Protein AF-A0A8J6XL31-F1 (afdb_monomer_lite)

Organism: NCBI:txid2748662

pLDDT: mean 83.47, std 14.23, range [51.34, 95.62]

Secondary structure (DSSP, 8-state):
-----HHHHHHHHHHHHHHH-TTHHHHHHHHHHHHHHHHHHHHH-TT--------

InterPro domains:
  IPR003369 Sec-independent protein translocase protein TatA/B/E [PF02416] (2-45)
  IPR006312 Sec-independent protein translocase protein TatA/E [MF_00236] (1-54)
  IPR006312 Sec-independent protein translocase protein TatA/E [TIGR01411] (3-48)

Sequence (55 aa):
MFGLGWPEVGVIMIVAVLIFGPKKIPELGSALGKTLKGFKQELKNPDDDSIPEEK

Structure (mmCIF, N/CA/C/O backbone):
data_AF-A0A8J6XL31-F1
#
_entry.id   AF-A0A8J6XL31-F1
#
loop_
_atom_site.group_PDB
_atom_site.id
_atom_site.type_symbol
_atom_site.label_atom_id
_atom_site.label_alt_id
_atom_site.label_comp_id
_atom_site.label_asym_id
_atom_site.label_entity_id
_atom_site.label_seq_id
_atom_site.pdbx_PDB_ins_code
_atom_site.Cartn_x
_atom_site.Cartn_y
_atom_site.Cartn_z
_atom_site.occupancy
_atom_site.B_iso_or_equiv
_atom_site.auth_seq_id
_atom_site.auth_comp_id
_atom_site.auth_asym_id
_atom_site.auth_atom_id
_atom_site.pdbx_PDB_model_num
ATOM 1 N N . MET A 1 1 ? 25.707 -9.266 -12.578 1.00 53.66 1 MET A N 1
ATOM 2 C CA . MET A 1 1 ? 24.680 -9.953 -13.388 1.00 53.66 1 MET A CA 1
ATOM 3 C C . MET A 1 1 ? 23.355 -9.778 -12.663 1.00 53.66 1 MET A C 1
ATOM 5 O O . MET A 1 1 ? 23.270 -10.236 -11.536 1.00 53.66 1 MET A O 1
ATOM 9 N N . PHE A 1 2 ? 22.434 -8.995 -13.241 1.00 66.31 2 PHE A N 1
ATOM 10 C CA . PHE A 1 2 ? 21.053 -8.726 -12.791 1.00 66.31 2 PHE A CA 1
ATOM 11 C C . PHE A 1 2 ? 20.816 -8.731 -11.269 1.00 66.31 2 PHE A C 1
ATOM 13 O O . PHE A 1 2 ? 20.256 -9.665 -10.702 1.00 66.31 2 PHE A O 1
ATOM 20 N N . GLY A 1 3 ? 21.250 -7.652 -10.610 1.00 63.25 3 GLY A N 1
ATOM 21 C CA . GLY A 1 3 ? 20.738 -7.326 -9.284 1.00 63.25 3 GLY A CA 1
ATOM 22 C C . GLY A 1 3 ? 19.275 -6.936 -9.438 1.00 63.25 3 GLY A C 1
ATOM 23 O O . GLY A 1 3 ? 18.975 -6.040 -10.217 1.00 63.25 3 GLY A O 1
ATOM 24 N N . LEU A 1 4 ? 18.384 -7.643 -8.748 1.00 70.19 4 LEU A N 1
ATOM 25 C CA . LEU A 1 4 ? 16.958 -7.343 -8.701 1.00 70.19 4 LEU A CA 1
ATOM 26 C C . LEU A 1 4 ? 16.802 -5.998 -7.981 1.00 70.19 4 LEU A C 1
ATOM 28 O O . LEU A 1 4 ? 16.781 -5.928 -6.754 1.00 70.19 4 LEU A O 1
ATOM 32 N N . GLY A 1 5 ? 16.862 -4.919 -8.753 1.00 84.00 5 GLY A N 1
ATOM 33 C CA . GLY A 1 5 ? 16.866 -3.564 -8.248 1.00 84.00 5 GLY A CA 1
ATOM 34 C C . GLY A 1 5 ? 15.452 -3.050 -8.026 1.00 84.00 5 GLY A C 1
ATOM 35 O O . GLY A 1 5 ? 14.452 -3.629 -8.456 1.00 84.00 5 GLY A O 1
ATOM 36 N N . TRP A 1 6 ? 15.373 -1.891 -7.377 1.00 90.12 6 TRP A N 1
ATOM 37 C CA . TRP A 1 6 ? 14.139 -1.112 -7.297 1.00 90.12 6 TRP A CA 1
ATOM 38 C C . TRP A 1 6 ? 13.458 -0.867 -8.663 1.00 90.12 6 TRP A C 1
ATOM 40 O O . TRP A 1 6 ? 12.225 -0.889 -8.693 1.00 90.12 6 TRP A O 1
ATOM 50 N N . PRO A 1 7 ? 14.186 -0.690 -9.791 1.00 89.81 7 PRO A N 1
ATOM 51 C CA . PRO A 1 7 ? 13.562 -0.541 -11.107 1.00 89.81 7 PRO A CA 1
ATOM 52 C C . PRO A 1 7 ? 12.762 -1.771 -11.554 1.00 89.81 7 PRO A C 1
ATOM 54 O O . PRO A 1 7 ? 11.616 -1.631 -11.976 1.00 89.81 7 PRO A O 1
ATOM 57 N N . GLU A 1 8 ? 13.320 -2.977 -11.430 1.00 90.12 8 GLU A N 1
ATOM 58 C CA . GLU A 1 8 ? 12.668 -4.223 -11.845 1.00 90.12 8 GLU A CA 1
ATOM 59 C C . GLU A 1 8 ? 11.410 -4.506 -11.017 1.00 90.12 8 GLU A C 1
ATOM 61 O O . GLU A 1 8 ? 10.367 -4.864 -11.569 1.00 90.12 8 GLU A O 1
ATOM 66 N N . VAL A 1 9 ? 11.475 -4.272 -9.700 1.00 92.25 9 VAL A N 1
ATOM 67 C CA . VAL A 1 9 ? 10.303 -4.367 -8.813 1.00 92.25 9 VAL A CA 1
ATOM 68 C C . VAL A 1 9 ? 9.218 -3.379 -9.248 1.00 92.25 9 VAL A C 1
ATOM 70 O O . VAL A 1 9 ? 8.043 -3.741 -9.293 1.00 92.25 9 VAL A O 1
ATOM 73 N N . GLY A 1 10 ? 9.602 -2.157 -9.627 1.00 93.19 10 GLY A N 1
ATOM 74 C CA . GLY A 1 10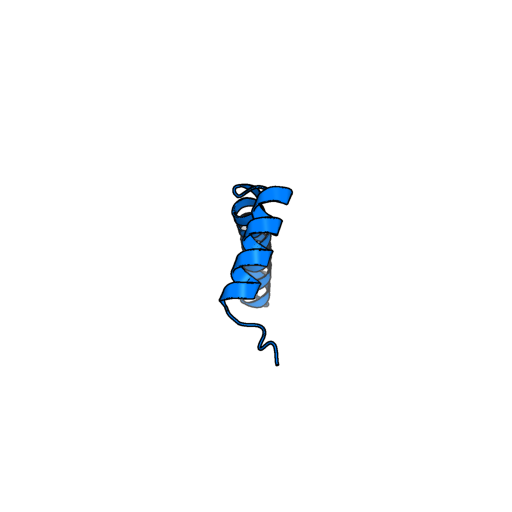 ? 8.678 -1.146 -10.138 1.00 93.19 10 GLY A CA 1
ATOM 75 C C . GLY A 1 10 ? 7.942 -1.592 -11.404 1.00 93.19 10 GLY A C 1
ATOM 76 O O . GLY A 1 10 ? 6.723 -1.448 -11.484 1.00 93.19 10 GLY A O 1
ATOM 77 N N . VAL A 1 11 ? 8.648 -2.197 -12.365 1.00 94.44 11 VAL A N 1
ATOM 78 C CA . VAL A 1 11 ? 8.037 -2.715 -13.605 1.00 94.44 11 VAL A CA 1
ATOM 79 C C . VAL A 1 11 ? 7.024 -3.819 -13.304 1.00 94.44 11 VAL A C 1
ATOM 81 O O . VAL A 1 11 ? 5.903 -3.780 -13.814 1.00 94.44 11 VAL A O 1
ATOM 84 N N . ILE A 1 12 ? 7.376 -4.772 -12.436 1.00 93.12 12 ILE A N 1
ATOM 85 C CA . ILE A 1 12 ? 6.460 -5.845 -12.019 1.00 93.12 12 ILE A CA 1
ATOM 86 C C . ILE A 1 12 ? 5.223 -5.249 -11.338 1.00 93.12 12 ILE A C 1
ATOM 88 O O . ILE A 1 12 ? 4.098 -5.668 -11.617 1.00 93.12 12 ILE A O 1
ATOM 92 N N . MET A 1 13 ? 5.412 -4.241 -10.483 1.00 92.94 13 MET A N 1
ATOM 93 C CA . MET A 1 13 ? 4.310 -3.590 -9.785 1.00 92.94 13 MET A CA 1
ATOM 94 C C . MET A 1 13 ? 3.372 -2.852 -10.750 1.00 92.94 13 MET A C 1
ATOM 96 O O . MET A 1 13 ? 2.157 -2.932 -10.589 1.00 92.94 13 MET A O 1
ATOM 100 N N . ILE A 1 14 ? 3.906 -2.199 -11.787 1.00 94.81 14 ILE A N 1
ATOM 101 C CA . ILE A 1 14 ? 3.102 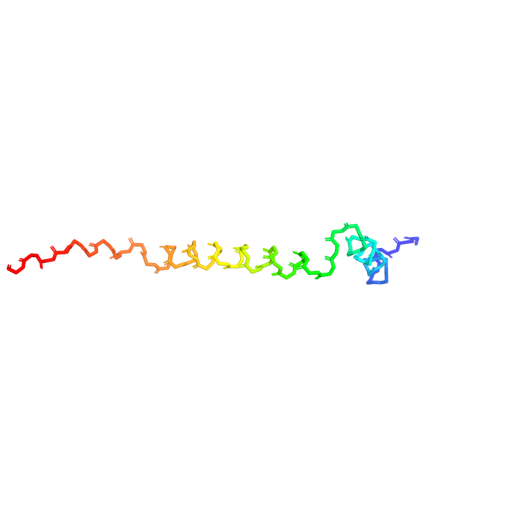-1.563 -12.841 1.00 94.81 14 ILE A CA 1
ATOM 102 C C . ILE A 1 14 ? 2.251 -2.607 -13.569 1.00 94.81 14 ILE A C 1
ATOM 104 O O . ILE A 1 14 ? 1.046 -2.411 -13.716 1.00 94.81 14 ILE A O 1
ATOM 108 N N . VAL A 1 15 ? 2.839 -3.734 -13.979 1.00 95.44 15 VAL A N 1
ATOM 109 C CA . VAL A 1 15 ? 2.096 -4.814 -14.652 1.00 95.44 15 VAL A CA 1
ATOM 110 C C . VAL A 1 15 ? 1.009 -5.386 -13.739 1.00 95.44 15 VAL A C 1
ATOM 112 O O . VAL A 1 15 ? -0.132 -5.554 -14.169 1.00 95.44 15 VAL A O 1
ATOM 115 N N . ALA A 1 16 ? 1.317 -5.618 -12.462 1.00 94.12 16 ALA A N 1
ATOM 116 C CA . ALA A 1 16 ? 0.335 -6.076 -11.484 1.00 94.12 16 ALA A CA 1
ATOM 117 C C . ALA A 1 16 ? -0.821 -5.073 -11.320 1.00 94.12 16 ALA A C 1
ATOM 119 O O . ALA A 1 16 ? -1.984 -5.468 -11.285 1.00 94.12 16 ALA A O 1
ATOM 120 N N . VAL A 1 17 ? -0.525 -3.770 -11.282 1.00 94.12 17 VAL A N 1
ATOM 121 C CA . VAL A 1 17 ? -1.539 -2.707 -11.221 1.00 94.12 17 VAL A CA 1
ATOM 122 C C . VAL A 1 17 ? -2.381 -2.641 -12.495 1.00 94.12 17 VAL A C 1
ATOM 124 O O . VAL A 1 17 ? -3.561 -2.325 -12.401 1.00 94.12 17 VAL A O 1
ATOM 127 N N . LEU A 1 18 ? -1.838 -2.958 -13.671 1.00 94.81 18 LEU A N 1
ATOM 128 C CA . LEU A 1 18 ? -2.630 -3.033 -14.904 1.00 94.81 18 LEU A CA 1
ATOM 129 C C . LEU A 1 18 ? -3.603 -4.220 -14.897 1.00 94.81 18 LEU A C 1
ATOM 131 O O . LEU A 1 18 ? -4.734 -4.075 -15.350 1.00 94.81 18 LEU A O 1
ATOM 135 N N . ILE A 1 19 ? -3.187 -5.369 -14.353 1.00 94.69 19 ILE A N 1
ATOM 136 C CA . ILE A 1 19 ? -4.024 -6.577 -14.264 1.00 94.69 19 ILE A CA 1
ATOM 137 C C . ILE A 1 19 ? -5.105 -6.421 -13.188 1.00 94.69 19 ILE A C 1
ATOM 139 O O . ILE A 1 19 ? -6.282 -6.666 -13.441 1.00 94.69 19 ILE A O 1
ATOM 143 N N . PHE A 1 20 ? -4.714 -6.019 -11.978 1.00 92.50 20 PHE A N 1
ATOM 144 C CA . PHE A 1 20 ? -5.624 -5.924 -10.834 1.00 92.50 20 PHE A CA 1
ATOM 145 C C . PHE A 1 20 ? -6.347 -4.574 -10.750 1.00 92.50 20 PHE A C 1
ATOM 147 O O . PHE A 1 20 ? -7.404 -4.472 -10.134 1.00 92.50 20 PHE A O 1
ATOM 154 N N . GLY A 1 21 ? -5.810 -3.529 -11.372 1.00 91.38 21 GLY A N 1
ATOM 155 C CA . GLY A 1 21 ? -6.309 -2.160 -11.292 1.00 91.38 21 GLY A CA 1
ATOM 156 C C . GLY A 1 21 ? -5.783 -1.398 -10.062 1.00 91.38 21 GLY A C 1
ATOM 157 O O . GLY A 1 21 ? -5.703 -1.948 -8.959 1.00 91.38 21 GLY A O 1
ATOM 158 N N . PRO A 1 22 ? -5.508 -0.082 -10.181 1.00 88.94 22 PRO A N 1
ATOM 159 C CA . PRO A 1 22 ? -4.943 0.725 -9.093 1.00 88.94 22 PRO A CA 1
ATOM 160 C C . PRO A 1 22 ? -5.886 0.880 -7.896 1.00 88.94 22 PRO A C 1
ATOM 162 O O . PRO A 1 22 ? -5.433 1.167 -6.794 1.00 88.94 22 PRO A O 1
ATOM 165 N N . LYS A 1 23 ? -7.196 0.676 -8.088 1.00 90.94 23 LYS A N 1
ATOM 166 C CA . LYS A 1 23 ? -8.195 0.728 -7.012 1.00 90.94 23 LYS A CA 1
ATOM 167 C C . LYS A 1 23 ? -8.212 -0.537 -6.150 1.00 90.94 23 LYS A C 1
ATOM 169 O O . LYS A 1 23 ? -8.559 -0.447 -4.978 1.00 90.94 23 LYS A O 1
ATOM 174 N N . LYS A 1 24 ? -7.806 -1.695 -6.688 1.00 90.25 24 LYS A N 1
ATOM 175 C CA . LYS A 1 24 ? -7.839 -2.965 -5.946 1.00 90.25 24 LYS A CA 1
ATOM 176 C C . LYS A 1 24 ? -6.721 -3.086 -4.922 1.00 90.25 24 LYS A C 1
ATOM 178 O O . LYS A 1 24 ? -6.948 -3.649 -3.861 1.00 90.25 24 LYS A O 1
ATOM 183 N N . ILE A 1 25 ? -5.561 -2.487 -5.175 1.00 91.50 25 ILE A N 1
ATOM 184 C CA . ILE A 1 25 ? -4.446 -2.458 -4.218 1.00 91.50 25 ILE A CA 1
ATOM 185 C C . ILE A 1 25 ? -4.834 -1.803 -2.868 1.00 91.50 25 ILE A C 1
ATOM 187 O O . ILE A 1 25 ? -4.682 -2.459 -1.836 1.00 91.50 25 ILE A O 1
ATOM 191 N N . PRO A 1 26 ? -5.375 -0.564 -2.816 1.00 89.75 26 PRO A N 1
ATOM 192 C CA . PRO A 1 26 ? -5.785 0.062 -1.558 1.00 89.75 26 PRO A CA 1
ATOM 193 C C . PRO A 1 26 ? -7.038 -0.576 -0.950 1.00 89.75 26 PRO A C 1
ATOM 195 O O . PRO A 1 26 ? -7.173 -0.587 0.272 1.00 89.75 26 PRO A O 1
ATOM 198 N N . GLU A 1 27 ? -7.941 -1.127 -1.766 1.00 93.56 27 GLU A N 1
ATOM 199 C CA . GLU A 1 27 ? -9.127 -1.858 -1.298 1.00 93.56 27 GLU A CA 1
ATOM 200 C C . GLU A 1 27 ? -8.717 -3.134 -0.539 1.00 93.56 27 GLU A C 1
ATOM 202 O O . GLU A 1 27 ? -9.130 -3.331 0.605 1.00 93.56 27 GLU A O 1
ATOM 207 N N . LEU A 1 28 ? -7.812 -3.934 -1.121 1.00 92.06 28 LEU A N 1
ATOM 208 C CA . LEU A 1 28 ? -7.214 -5.108 -0.479 1.00 92.06 28 LEU A CA 1
ATOM 209 C C . LEU A 1 28 ? -6.408 -4.724 0.768 1.00 92.06 28 LEU A C 1
ATOM 211 O O . LEU A 1 28 ? -6.587 -5.328 1.822 1.00 92.06 28 LEU A O 1
ATOM 215 N N . GLY A 1 29 ? -5.571 -3.685 0.688 1.00 93.06 29 GLY A N 1
ATOM 216 C CA . GLY A 1 29 ? -4.804 -3.195 1.836 1.00 93.06 29 GLY A CA 1
ATOM 217 C C . GLY A 1 29 ? -5.693 -2.713 2.986 1.00 93.06 29 GLY A C 1
ATOM 218 O O . GLY A 1 29 ? -5.407 -2.991 4.148 1.00 93.06 29 GLY A O 1
ATOM 219 N N . SER A 1 30 ? -6.813 -2.054 2.679 1.00 94.50 30 SER A N 1
ATOM 220 C CA . SER A 1 30 ? -7.781 -1.600 3.685 1.00 94.50 30 SER A CA 1
ATOM 221 C C . SER A 1 30 ? -8.519 -2.767 4.339 1.00 94.50 30 SER A C 1
ATOM 223 O O . SER A 1 30 ? -8.746 -2.741 5.547 1.00 94.50 30 SER A O 1
ATOM 225 N N . ALA A 1 31 ? -8.889 -3.792 3.566 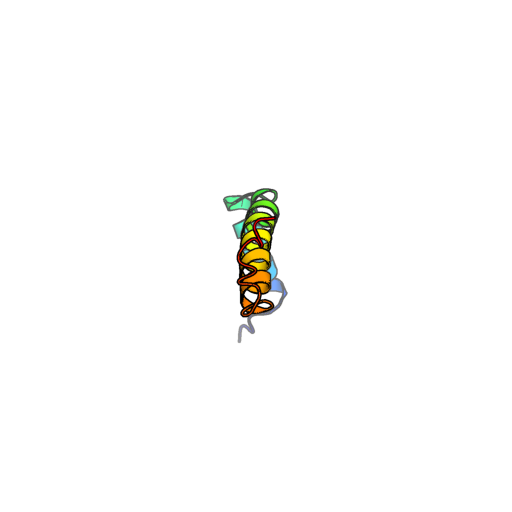1.00 94.94 31 ALA A N 1
ATOM 226 C CA . ALA A 1 31 ? -9.517 -5.003 4.088 1.00 94.94 31 ALA A CA 1
ATOM 227 C C . ALA A 1 31 ? -8.559 -5.773 5.011 1.00 94.94 31 ALA A C 1
ATOM 229 O O . ALA A 1 31 ? -8.884 -6.012 6.173 1.00 94.94 31 ALA A O 1
ATOM 230 N N . LEU A 1 32 ? -7.344 -6.056 4.533 1.00 95.62 32 LEU A N 1
ATOM 231 C CA . LEU A 1 32 ? -6.298 -6.718 5.315 1.00 95.62 32 LEU A CA 1
ATOM 232 C C . LEU A 1 32 ? -5.913 -5.904 6.555 1.00 95.62 32 LEU A C 1
ATOM 234 O O . LEU A 1 32 ? -5.750 -6.462 7.634 1.00 95.62 32 LEU A O 1
ATOM 238 N N . GLY A 1 33 ? -5.818 -4.579 6.431 1.00 94.38 33 GLY A N 1
ATOM 239 C CA . GLY A 1 33 ? -5.502 -3.680 7.538 1.00 94.38 33 GLY A CA 1
ATOM 240 C C . GLY A 1 33 ? -6.562 -3.695 8.638 1.00 94.38 33 GLY A C 1
ATOM 241 O O . GLY A 1 33 ? -6.214 -3.673 9.816 1.00 94.38 33 GLY A O 1
ATOM 242 N N . LYS A 1 34 ? -7.849 -3.790 8.284 1.00 94.50 34 LYS A N 1
ATOM 243 C CA . LYS A 1 34 ? -8.934 -3.956 9.264 1.00 94.50 34 LYS A CA 1
ATOM 244 C C . LYS A 1 34 ? -8.823 -5.293 9.997 1.00 94.50 34 LYS A C 1
ATOM 246 O O . LYS A 1 34 ? -8.905 -5.302 11.222 1.00 94.50 34 LYS A O 1
ATOM 251 N N . THR A 1 35 ? -8.569 -6.386 9.275 1.00 94.38 35 THR A N 1
ATOM 252 C CA . THR A 1 35 ? -8.373 -7.718 9.871 1.00 94.38 35 THR A CA 1
ATOM 253 C C . THR A 1 35 ? -7.157 -7.751 10.795 1.00 94.38 35 THR A C 1
ATOM 255 O O . THR A 1 35 ? -7.269 -8.167 11.943 1.00 94.38 35 THR A O 1
ATOM 258 N N . LEU A 1 36 ? -6.009 -7.241 10.341 1.00 94.94 36 LEU A N 1
ATOM 259 C CA . LEU A 1 36 ? -4.785 -7.151 11.143 1.00 94.94 36 LEU A CA 1
ATOM 260 C C . LEU A 1 36 ? -4.963 -6.250 12.370 1.00 94.94 36 LEU A C 1
ATOM 262 O O . LEU A 1 36 ? -4.389 -6.525 13.419 1.00 94.94 36 LEU A O 1
ATOM 266 N N . LYS A 1 37 ? -5.756 -5.176 12.258 1.00 92.56 37 LYS A N 1
ATOM 267 C CA . LYS A 1 37 ? -6.077 -4.296 13.386 1.00 92.56 37 LYS A CA 1
ATOM 268 C C . LYS A 1 37 ? -6.908 -5.019 14.449 1.00 92.56 37 LYS A C 1
ATOM 270 O O . LYS A 1 37 ? -6.578 -4.874 15.620 1.00 92.56 37 LYS A O 1
ATOM 275 N N . GLY A 1 38 ? -7.926 -5.786 14.049 1.00 90.19 38 GLY A N 1
ATOM 276 C CA . GLY A 1 38 ? -8.715 -6.626 14.961 1.00 90.19 38 GLY A CA 1
ATOM 277 C C . GLY A 1 38 ? -7.846 -7.678 15.649 1.00 90.19 38 GLY A C 1
ATOM 278 O O . GLY A 1 38 ? -7.762 -7.697 16.872 1.00 90.19 38 GLY A O 1
ATOM 279 N N . PHE A 1 39 ? -7.052 -8.411 14.863 1.00 92.31 39 PHE A N 1
ATOM 280 C CA . PHE A 1 39 ? -6.119 -9.413 15.382 1.00 92.31 39 PHE A CA 1
ATOM 281 C C . PHE A 1 39 ? -5.109 -8.816 16.373 1.00 92.31 39 PHE A C 1
ATOM 283 O O . PHE A 1 39 ? -4.846 -9.374 17.434 1.00 92.31 39 PHE A O 1
ATOM 290 N N . LYS A 1 40 ? -4.561 -7.631 16.071 1.00 88.50 40 LYS A N 1
ATOM 291 C CA . LYS A 1 40 ? -3.656 -6.918 16.983 1.00 88.50 40 LYS A CA 1
ATOM 292 C C . LYS A 1 40 ? -4.357 -6.458 18.264 1.00 88.50 40 LYS A C 1
ATOM 294 O O . LYS A 1 40 ? -3.698 -6.362 19.294 1.00 88.50 40 LYS A O 1
ATOM 299 N N . GLN A 1 41 ? -5.640 -6.114 18.200 1.00 88.06 41 GLN A N 1
ATOM 300 C CA . GLN A 1 41 ? -6.413 -5.672 19.358 1.00 88.06 41 GLN A CA 1
ATOM 301 C C . GLN A 1 41 ? -6.693 -6.840 20.310 1.00 88.06 41 GLN A C 1
ATOM 303 O O . GLN A 1 41 ? -6.433 -6.699 21.501 1.00 88.06 41 GLN A O 1
ATOM 308 N N . GLU A 1 42 ? -7.099 -7.994 19.782 1.00 86.50 42 GLU A N 1
ATOM 309 C CA . GLU A 1 42 ? -7.270 -9.239 20.548 1.00 86.50 42 GLU A CA 1
ATOM 310 C C . GLU A 1 42 ? -5.952 -9.719 21.164 1.00 86.50 42 GLU A C 1
ATOM 312 O O . GLU A 1 42 ? -5.897 -10.025 22.349 1.00 86.50 42 GLU A O 1
ATOM 317 N N . LEU A 1 43 ? -4.846 -9.679 20.412 1.00 87.44 43 LEU A N 1
ATOM 318 C CA . LEU A 1 43 ? -3.528 -10.029 20.955 1.00 87.44 43 LEU A CA 1
ATOM 319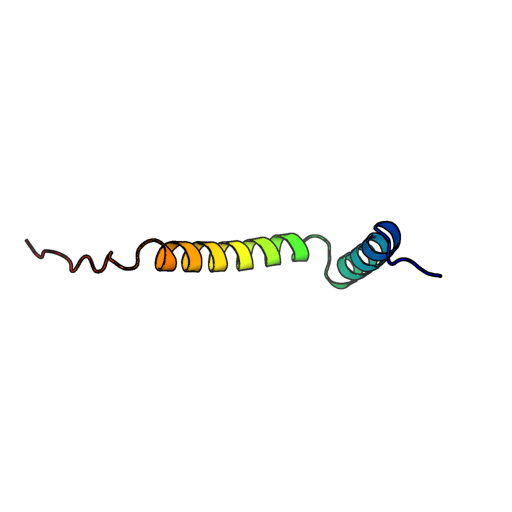 C C . LEU A 1 43 ? -3.019 -9.060 22.034 1.00 87.44 43 LEU A C 1
ATOM 321 O O . LEU A 1 43 ? -2.141 -9.425 22.812 1.00 87.44 43 LEU A O 1
ATOM 325 N N . LYS A 1 44 ? -3.498 -7.810 22.051 1.00 83.50 44 LYS A N 1
ATOM 326 C CA . LYS A 1 44 ? -3.053 -6.778 23.002 1.00 83.50 44 LYS A CA 1
ATOM 327 C C . LYS A 1 44 ? -3.918 -6.720 24.264 1.00 83.50 44 LYS A C 1
ATOM 329 O O . LYS A 1 44 ? -3.418 -6.230 25.272 1.00 83.50 44 LYS A O 1
ATOM 334 N N . ASN A 1 45 ? -5.147 -7.238 24.212 1.00 72.50 45 ASN A N 1
ATOM 335 C CA . ASN A 1 45 ? -6.047 -7.405 25.355 1.00 72.50 45 ASN A CA 1
ATOM 336 C C . ASN A 1 45 ? -6.422 -8.893 25.552 1.00 72.50 45 ASN A C 1
ATOM 338 O O . ASN A 1 45 ? -7.588 -9.246 25.399 1.00 72.50 45 ASN A O 1
ATOM 342 N N . PRO A 1 46 ? -5.468 -9.774 25.901 1.00 61.56 46 PRO A N 1
ATOM 343 C CA . PRO A 1 46 ? -5.785 -11.160 26.251 1.00 61.56 46 PRO A CA 1
ATOM 344 C C . PRO A 1 46 ? -6.551 -11.306 27.584 1.00 61.56 46 PRO A C 1
ATOM 346 O O . PRO A 1 46 ? -7.012 -12.402 27.874 1.00 61.56 46 PRO A O 1
ATOM 349 N N . ASP A 1 47 ? -6.699 -10.228 28.368 1.00 61.94 47 ASP A N 1
ATOM 350 C CA . ASP A 1 47 ? -7.319 -10.219 29.707 1.00 61.94 47 ASP A CA 1
ATOM 351 C C . ASP A 1 47 ? -8.638 -9.414 29.790 1.00 61.94 47 ASP A C 1
ATOM 353 O O . ASP A 1 47 ? -9.087 -9.077 30.883 1.00 61.94 47 ASP A O 1
ATOM 357 N N . ASP A 1 48 ? -9.269 -9.068 28.661 1.00 61.50 48 ASP A N 1
ATOM 358 C CA . ASP A 1 48 ? -10.586 -8.399 28.649 1.00 61.50 48 ASP A CA 1
ATOM 359 C C . ASP A 1 48 ? -11.725 -9.401 28.398 1.00 61.50 48 ASP A C 1
ATOM 361 O O . ASP A 1 48 ? -12.595 -9.193 27.558 1.00 61.50 48 ASP A O 1
ATOM 365 N N . ASP A 1 49 ? -11.724 -10.498 29.159 1.00 61.47 49 ASP A N 1
ATOM 366 C CA . ASP A 1 49 ? -12.953 -11.223 29.495 1.00 61.47 49 ASP A CA 1
ATOM 367 C C . ASP A 1 49 ? -13.687 -10.426 30.593 1.00 61.47 49 ASP A C 1
ATOM 369 O O . ASP A 1 49 ? -13.849 -10.871 31.732 1.00 61.47 49 ASP A O 1
ATOM 373 N N . SER A 1 50 ? -14.117 -9.200 30.280 1.00 5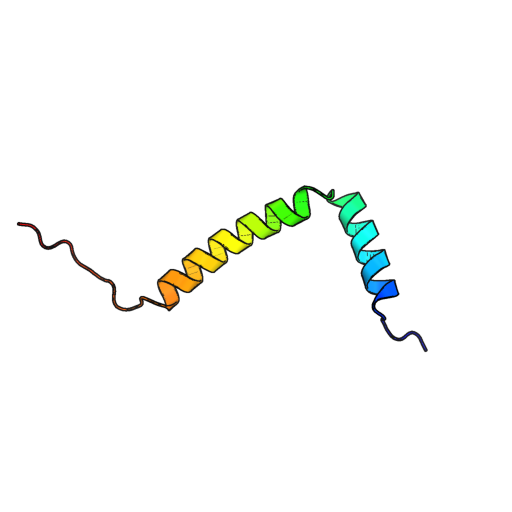8.75 50 SER A N 1
ATOM 374 C CA . SER A 1 50 ? -15.097 -8.492 31.100 1.00 58.75 50 SER A CA 1
ATOM 375 C C . SER A 1 50 ? -16.463 -9.151 30.892 1.00 58.75 50 SER A C 1
ATOM 377 O O . SER A 1 50 ? -17.280 -8.755 30.061 1.00 58.75 50 SER A O 1
ATOM 379 N N . ILE A 1 51 ? -16.699 -10.214 31.667 1.00 61.38 51 ILE A N 1
ATOM 380 C CA . ILE A 1 51 ? -18.033 -10.745 31.957 1.00 61.38 51 ILE A CA 1
ATOM 381 C C . ILE A 1 51 ? -18.909 -9.539 32.342 1.00 61.38 51 ILE A C 1
ATOM 383 O O . ILE A 1 51 ? -18.503 -8.778 33.226 1.00 61.38 51 ILE A O 1
ATOM 387 N N . PRO A 1 52 ? -20.071 -9.313 31.704 1.00 55.88 52 PRO A N 1
ATOM 388 C CA . PRO A 1 52 ? -20.945 -8.215 32.085 1.00 55.88 52 PRO A CA 1
ATOM 389 C C . PRO A 1 52 ? -21.347 -8.398 33.550 1.00 55.88 52 PRO A C 1
ATOM 391 O O . PRO A 1 52 ? -22.003 -9.381 33.893 1.00 55.88 52 PRO A O 1
ATOM 394 N N . GLU A 1 53 ? -20.940 -7.472 34.418 1.00 57.81 53 GLU A N 1
ATOM 395 C CA . GLU A 1 53 ? -21.492 -7.374 35.765 1.00 57.81 53 GLU A CA 1
ATOM 396 C C . GLU A 1 53 ? -22.953 -6.921 35.607 1.00 57.81 53 GLU A C 1
ATOM 398 O O . GLU A 1 53 ? -23.249 -5.758 35.317 1.00 57.81 53 GLU A O 1
ATOM 403 N N . GLU A 1 54 ? -23.860 -7.897 35.670 1.00 58.81 54 GLU A N 1
ATOM 404 C CA . GLU A 1 54 ? -25.305 -7.711 35.751 1.00 58.81 54 GLU A CA 1
ATOM 405 C C . GLU A 1 54 ? -25.612 -6.952 37.051 1.00 58.81 54 GLU A C 1
ATOM 407 O O . GLU A 1 54 ? -25.320 -7.435 38.145 1.00 58.81 54 GLU A O 1
ATOM 412 N N . LYS 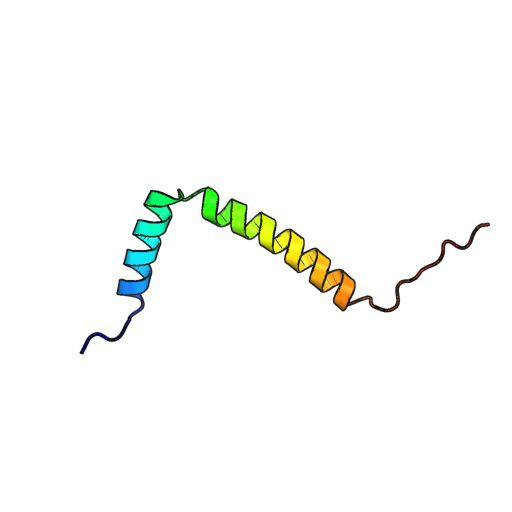A 1 55 ? -26.124 -5.723 36.913 1.00 51.34 55 LYS A N 1
ATOM 413 C CA . LYS A 1 55 ? -26.654 -4.924 38.025 1.00 51.34 55 LYS A CA 1
ATOM 414 C C . LYS A 1 55 ? -28.005 -5.439 38.496 1.00 51.34 55 LYS A C 1
ATOM 416 O O . LYS A 1 55 ? -28.833 -5.747 37.611 1.00 51.34 55 LYS A O 1
#

Radius of gyration: 20.47 Å; chains: 1; bounding box: 51×12×53 Å

Foldseek 3Di:
DDDPDPVVVVVVVVVVCVVCPPVNVVVVVVVVVVVVVVVVVCVVCVPPPPPPPDD